Protein AF-A0A529FJY5-F1 (afdb_monomer)

Solvent-accessible surface area (backbone atoms only — not comparable to full-atom values): 6036 Å² total; per-residue (Å²): 105,70,62,57,54,54,51,49,55,56,50,53,59,40,49,70,70,72,39,66,67,60,34,50,55,55,51,52,51,50,63,77,46,49,82,52,38,63,65,59,56,68,38,66,70,54,40,54,50,54,49,53,52,51,51,54,29,49,54,24,52,75,71,66,36,64,68,58,23,50,53,46,49,52,53,52,53,48,56,54,48,53,50,53,50,32,50,74,72,66,69,62,81,81,78,89,70,95,78,84,93,84,132

Foldseek 3Di:
DLLVVVLCLVLVVQVVVVDVVSSVVSVVVCVVCVVCSCVQVVDVVSSVVLVVLSVQLVVCVVVVPPVSNVVSVVVSVVVVVVVVVCVVVVVPDDPPDPDDPDD

Secondary structure (DSSP, 8-state):
-HHHHHHHHHHHHHHHTT-HHHHHHHHHHHHHHTTHHHHHHTSHHHHHHHHHHHHHHHHHHHTT-HHHHHHHHHHHHHHHHHHHHHHHTT-------------

Radius of gyration: 16.6 Å; Cα contacts (8 Å, |Δi|>4): 40; chains: 1; bounding box: 37×37×50 Å

Structure (mmCIF, N/CA/C/O backbone):
data_AF-A0A529FJY5-F1
#
_entry.id   AF-A0A529FJY5-F1
#
loop_
_atom_site.group_PDB
_atom_site.id
_atom_site.type_symbol
_atom_site.label_atom_id
_atom_site.label_alt_id
_atom_site.label_comp_id
_atom_site.label_asym_id
_atom_site.label_entity_id
_atom_site.label_seq_id
_atom_site.pdbx_PDB_ins_code
_atom_site.Cartn_x
_atom_site.Cartn_y
_atom_site.Cartn_z
_atom_site.occupancy
_atom_site.B_iso_or_equiv
_atom_site.auth_seq_id
_atom_site.auth_comp_id
_atom_site.auth_asym_id
_atom_site.auth_atom_id
_atom_site.pdbx_PDB_model_num
ATOM 1 N N . GLY A 1 1 ? -4.561 8.631 -12.935 1.00 87.44 1 GLY A N 1
ATOM 2 C CA . GLY A 1 1 ? -3.522 7.715 -13.456 1.00 87.44 1 GLY A CA 1
ATOM 3 C C . GLY A 1 1 ? -3.172 6.722 -12.370 1.00 87.44 1 GLY A C 1
ATOM 4 O O . GLY A 1 1 ? -3.323 7.086 -11.212 1.00 87.44 1 GLY A O 1
ATOM 5 N N . LEU A 1 2 ? -2.732 5.507 -12.713 1.00 92.50 2 LEU A N 1
ATOM 6 C CA . LEU A 1 2 ? -2.624 4.381 -11.765 1.00 92.50 2 LEU A CA 1
ATOM 7 C C . LEU A 1 2 ? -1.844 4.709 -10.481 1.00 92.50 2 LEU A C 1
ATOM 9 O O . LEU A 1 2 ? -2.321 4.403 -9.398 1.00 92.50 2 LEU A O 1
ATOM 13 N N . ALA A 1 3 ? -0.729 5.438 -10.582 1.00 92.94 3 ALA A N 1
ATOM 14 C CA . ALA A 1 3 ? 0.051 5.879 -9.420 1.00 92.94 3 ALA A CA 1
ATOM 15 C C . ALA A 1 3 ? -0.751 6.722 -8.407 1.00 92.94 3 ALA A C 1
ATOM 17 O O . ALA A 1 3 ? -0.557 6.606 -7.199 1.00 92.94 3 ALA A O 1
ATOM 18 N N . LYS A 1 4 ? -1.663 7.571 -8.896 1.00 94.38 4 LYS A N 1
ATOM 19 C CA . LYS A 1 4 ? -2.533 8.387 -8.042 1.00 94.38 4 LYS A CA 1
ATOM 20 C C . LYS A 1 4 ? -3.583 7.518 -7.346 1.00 94.38 4 LYS A C 1
ATOM 22 O O . LYS A 1 4 ? -3.765 7.663 -6.144 1.00 94.38 4 LYS A O 1
ATOM 27 N N . GLU A 1 5 ? -4.229 6.627 -8.097 1.00 95.44 5 GLU A N 1
ATOM 28 C CA . GLU A 1 5 ? -5.261 5.714 -7.579 1.00 95.44 5 GLU A CA 1
ATOM 29 C C . GLU A 1 5 ? -4.679 4.758 -6.526 1.00 95.44 5 GLU A C 1
ATOM 31 O O . GLU A 1 5 ? -5.273 4.567 -5.470 1.00 95.44 5 GLU A O 1
ATOM 36 N N . ASP A 1 6 ? -3.478 4.217 -6.769 1.00 96.62 6 ASP A N 1
ATOM 37 C CA . ASP A 1 6 ? -2.726 3.403 -5.805 1.00 96.62 6 ASP A CA 1
ATOM 38 C C . ASP A 1 6 ? -2.495 4.150 -4.488 1.00 96.62 6 ASP A C 1
ATOM 40 O O . ASP A 1 6 ? -2.833 3.656 -3.410 1.00 96.62 6 ASP A O 1
ATOM 44 N N . ARG A 1 7 ? -1.970 5.375 -4.579 1.00 96.38 7 ARG A N 1
ATOM 45 C CA . ARG A 1 7 ? -1.734 6.227 -3.414 1.00 96.38 7 ARG A CA 1
ATOM 46 C C . ARG A 1 7 ? -3.021 6.507 -2.647 1.00 96.38 7 ARG A C 1
ATOM 48 O O . ARG A 1 7 ? -3.029 6.425 -1.420 1.00 96.38 7 ARG A O 1
ATOM 55 N N . GLU A 1 8 ? -4.087 6.885 -3.345 1.00 97.31 8 GLU A N 1
ATOM 56 C CA . GLU A 1 8 ? -5.371 7.207 -2.718 1.00 97.31 8 GLU A CA 1
ATOM 57 C C . GLU A 1 8 ? -5.975 5.979 -2.032 1.00 97.31 8 GLU A C 1
ATOM 59 O O . GLU A 1 8 ? -6.376 6.083 -0.876 1.00 97.31 8 GLU A O 1
ATOM 64 N N . PHE A 1 9 ? -5.932 4.803 -2.663 1.00 98.06 9 PHE A N 1
ATOM 65 C CA . PHE A 1 9 ? -6.392 3.551 -2.060 1.00 98.06 9 PHE A CA 1
ATOM 66 C C . PHE A 1 9 ? -5.721 3.276 -0.706 1.00 98.06 9 PHE A C 1
ATOM 68 O O . PHE A 1 9 ? -6.400 3.078 0.307 1.00 98.06 9 PHE A O 1
ATOM 75 N N . HIS A 1 10 ? -4.389 3.331 -0.659 1.00 98.19 10 HIS A N 1
ATOM 76 C CA . HIS A 1 10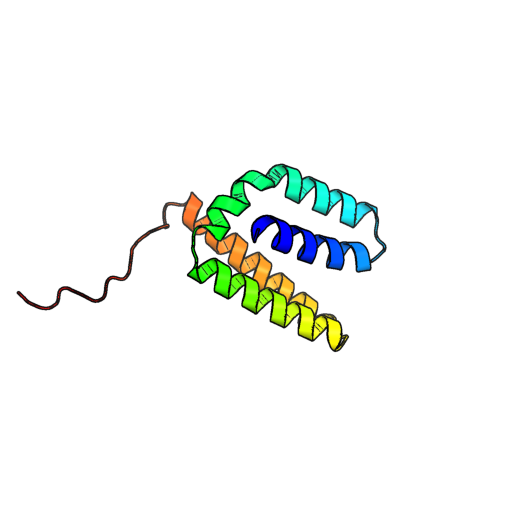 ? -3.639 3.081 0.569 1.00 98.19 10 HIS A CA 1
ATOM 77 C C . HIS A 1 10 ? -3.913 4.141 1.643 1.00 98.19 10 HIS A C 1
ATOM 79 O O . HIS A 1 10 ? -4.143 3.805 2.808 1.00 98.19 10 HIS A O 1
ATOM 85 N N . LEU A 1 11 ? -3.919 5.426 1.271 1.00 98.12 11 LEU A N 1
ATOM 86 C CA . LEU A 1 11 ? -4.140 6.510 2.229 1.00 98.12 11 LEU A CA 1
ATOM 87 C C . LEU A 1 11 ? -5.572 6.534 2.772 1.00 98.12 11 LEU A C 1
ATOM 89 O O . LEU A 1 11 ? -5.753 6.875 3.939 1.00 98.12 11 LEU A O 1
ATOM 93 N N . GLU A 1 12 ? -6.575 6.113 2.003 1.00 98.25 12 GLU A N 1
ATOM 94 C CA . GLU A 1 12 ? -7.957 6.019 2.480 1.00 98.25 12 GLU A CA 1
ATOM 95 C C . GLU A 1 12 ? -8.145 4.904 3.518 1.00 98.25 12 GLU A C 1
ATOM 97 O O . GLU A 1 12 ? -8.805 5.119 4.542 1.00 98.25 12 GLU A O 1
ATOM 102 N N . ILE A 1 13 ? -7.492 3.752 3.333 1.00 97.81 13 ILE A N 1
ATOM 103 C CA . ILE A 1 13 ? -7.460 2.687 4.349 1.00 97.81 13 ILE A CA 1
ATOM 104 C C . ILE A 1 13 ? -6.782 3.199 5.624 1.00 97.81 13 ILE A C 1
ATOM 106 O O . ILE A 1 13 ? -7.308 3.039 6.728 1.00 97.81 13 ILE A O 1
ATOM 110 N N . VAL A 1 14 ? -5.642 3.878 5.487 1.00 97.94 14 VAL A N 1
ATOM 111 C CA . VAL A 1 14 ? -4.928 4.462 6.628 1.00 97.94 14 VAL A CA 1
ATOM 112 C C . VAL A 1 14 ? -5.781 5.527 7.327 1.00 97.94 14 VAL A C 1
ATOM 114 O O . VAL A 1 14 ? -5.881 5.530 8.555 1.00 97.94 14 VAL A O 1
ATOM 117 N N . ARG A 1 15 ? -6.467 6.397 6.578 1.00 98.06 15 ARG A N 1
ATOM 118 C CA . ARG A 1 15 ? -7.377 7.424 7.111 1.00 98.06 15 ARG A CA 1
ATOM 119 C C . ARG A 1 15 ? -8.536 6.807 7.896 1.00 98.06 15 ARG A C 1
ATOM 121 O O . ARG A 1 15 ? -8.967 7.376 8.905 1.00 98.06 15 ARG A O 1
ATOM 128 N N . ALA A 1 16 ? -9.025 5.638 7.481 1.00 97.38 16 ALA A N 1
ATOM 129 C CA . ALA A 1 16 ? -10.096 4.923 8.171 1.00 97.38 16 ALA A CA 1
ATOM 130 C C . ALA A 1 16 ? -9.717 4.493 9.601 1.00 97.38 16 ALA A C 1
ATOM 132 O O . ALA A 1 16 ? -10.602 4.408 10.451 1.00 97.38 16 ALA A O 1
ATOM 133 N N . THR A 1 17 ? -8.422 4.337 9.910 1.00 96.25 17 THR A N 1
ATOM 134 C CA . THR A 1 17 ? -7.933 4.029 11.272 1.00 96.25 17 THR A CA 1
ATOM 135 C C . THR A 1 17 ? -8.147 5.162 12.282 1.00 96.25 17 THR A C 1
ATOM 137 O O . THR A 1 17 ? -7.957 4.960 13.479 1.00 96.25 17 THR A O 1
ATOM 140 N N . LYS A 1 18 ? -8.505 6.369 11.813 1.00 97.81 18 LYS A N 1
ATOM 141 C CA . LYS A 1 18 ? -8.611 7.603 12.618 1.00 97.81 18 LYS A CA 1
ATOM 142 C C . LYS A 1 18 ? -7.316 7.988 13.344 1.00 97.81 18 LYS A C 1
ATOM 144 O O . LYS A 1 18 ? -7.335 8.834 14.234 1.00 97.81 18 LYS A O 1
ATOM 149 N N . ASN A 1 19 ? -6.183 7.430 12.923 1.00 98.19 19 ASN A N 1
ATOM 150 C CA . ASN A 1 19 ? -4.866 7.772 13.434 1.00 98.19 19 ASN A CA 1
ATOM 151 C C . ASN A 1 19 ? -4.182 8.781 12.496 1.00 98.19 19 ASN A C 1
ATOM 153 O O . ASN A 1 19 ? -3.574 8.414 11.490 1.00 98.19 19 ASN A O 1
ATOM 157 N N . GLY A 1 20 ? -4.283 10.072 12.832 1.00 97.69 20 GLY A N 1
ATOM 158 C CA . GLY A 1 20 ? -3.713 11.155 12.020 1.00 97.69 20 GLY A CA 1
ATOM 159 C C . GLY A 1 20 ? -2.186 11.102 11.899 1.00 97.69 20 GLY A C 1
ATOM 160 O O . GLY A 1 20 ? -1.643 11.460 10.858 1.00 97.69 20 GLY A O 1
ATOM 161 N N . ILE A 1 21 ? -1.488 10.597 12.921 1.00 98.06 21 ILE A N 1
ATOM 162 C CA . ILE A 1 21 ? -0.029 10.424 12.878 1.00 98.06 21 ILE A CA 1
ATOM 163 C C . ILE A 1 21 ? 0.333 9.354 11.847 1.00 98.06 21 ILE A C 1
ATOM 165 O O . ILE A 1 21 ? 1.205 9.580 11.010 1.00 98.06 21 ILE A O 1
ATOM 169 N N . PHE A 1 22 ? -0.370 8.219 11.862 1.00 97.81 22 PHE A N 1
ATOM 170 C CA . PHE A 1 22 ? -0.130 7.139 10.907 1.00 97.81 22 PHE A CA 1
ATOM 171 C C . PHE A 1 22 ? -0.388 7.594 9.464 1.00 97.81 22 PHE A C 1
ATOM 173 O O . PHE A 1 22 ? 0.451 7.382 8.590 1.00 97.81 22 PHE A O 1
ATOM 180 N N . HIS A 1 23 ? -1.478 8.332 9.234 1.00 98.38 23 HIS A N 1
ATOM 181 C CA . HIS A 1 23 ? -1.758 8.945 7.934 1.00 98.38 23 HIS A CA 1
ATOM 182 C C . HIS A 1 23 ? -0.648 9.893 7.467 1.00 98.38 23 HIS A C 1
ATOM 184 O O . HIS A 1 23 ? -0.243 9.839 6.304 1.00 98.38 23 HIS A O 1
ATOM 190 N N . ASN A 1 24 ? -0.122 10.737 8.357 1.00 97.94 24 ASN A N 1
ATOM 191 C CA . ASN A 1 24 ? 0.960 11.659 8.016 1.00 97.94 24 ASN A CA 1
ATOM 192 C C . ASN A 1 24 ? 2.244 10.912 7.635 1.00 97.94 24 ASN A C 1
ATOM 194 O O . ASN A 1 24 ? 2.859 11.248 6.625 1.00 97.94 24 ASN A O 1
ATOM 198 N N . ILE A 1 25 ? 2.613 9.867 8.383 1.00 98.06 25 ILE A N 1
ATOM 199 C CA . ILE A 1 25 ? 3.783 9.030 8.077 1.00 98.06 25 ILE A CA 1
ATOM 200 C C . ILE A 1 25 ? 3.640 8.389 6.689 1.00 98.06 25 ILE A C 1
ATOM 202 O O . ILE A 1 25 ? 4.540 8.512 5.857 1.00 98.06 25 ILE A O 1
ATOM 206 N N . CYS A 1 26 ? 2.496 7.762 6.403 1.00 97.44 26 CYS A N 1
ATOM 207 C CA . CYS A 1 26 ? 2.241 7.151 5.096 1.00 97.44 26 CYS A CA 1
ATOM 208 C C . CYS A 1 26 ? 2.211 8.187 3.962 1.00 97.44 26 CYS A C 1
ATOM 210 O O . CYS A 1 26 ? 2.695 7.917 2.863 1.00 97.44 26 CYS A O 1
ATOM 212 N N . SER A 1 27 ? 1.692 9.389 4.222 1.00 96.94 27 SER A N 1
ATOM 213 C CA . SER A 1 27 ? 1.670 10.478 3.239 1.00 96.94 27 SER A CA 1
ATOM 214 C C . SER A 1 27 ? 3.083 10.929 2.862 1.00 96.94 27 SER A C 1
ATOM 216 O O . SER A 1 27 ? 3.381 11.077 1.677 1.00 96.94 27 SER A O 1
ATOM 218 N N . VAL A 1 28 ? 3.965 11.104 3.854 1.00 97.50 28 VAL A N 1
ATOM 219 C CA . VAL A 1 28 ? 5.377 11.455 3.628 1.00 97.50 28 VAL A CA 1
ATOM 220 C C . VAL A 1 28 ? 6.098 10.352 2.855 1.00 97.50 28 VAL A C 1
ATOM 222 O O . VAL A 1 28 ? 6.827 10.651 1.913 1.00 97.50 28 VAL A O 1
ATOM 225 N N . TYR A 1 29 ? 5.850 9.083 3.185 1.00 95.06 29 TYR A N 1
ATOM 226 C CA . TYR A 1 29 ? 6.408 7.951 2.445 1.00 95.06 29 TYR A CA 1
ATOM 227 C C . TYR A 1 29 ? 6.045 7.987 0.954 1.00 95.06 29 TYR A C 1
ATOM 229 O O . TYR A 1 29 ? 6.922 7.833 0.103 1.00 95.06 29 TYR A O 1
ATOM 237 N N . TYR A 1 30 ? 4.776 8.247 0.626 1.00 94.38 30 TYR A N 1
ATOM 238 C CA . TYR A 1 30 ? 4.341 8.376 -0.765 1.00 94.38 30 TYR A CA 1
ATOM 239 C C . TYR A 1 30 ? 4.988 9.560 -1.482 1.00 94.38 30 TYR A C 1
ATOM 241 O O . TYR A 1 30 ? 5.357 9.424 -2.644 1.00 94.38 30 TYR A O 1
ATOM 249 N N . LEU A 1 31 ? 5.163 10.693 -0.796 1.00 94.25 31 LEU A N 1
ATOM 250 C CA . LEU A 1 31 ? 5.841 11.860 -1.361 1.00 94.25 31 LEU A CA 1
ATOM 251 C C . LEU A 1 31 ? 7.315 11.559 -1.673 1.00 94.25 31 LEU A C 1
ATOM 253 O O . LEU A 1 31 ? 7.789 11.846 -2.766 1.00 94.25 31 LEU A O 1
ATOM 257 N N . MET A 1 32 ? 8.036 10.943 -0.733 1.00 94.62 32 MET A N 1
ATOM 258 C CA . MET A 1 32 ? 9.449 10.590 -0.917 1.00 94.62 32 MET A CA 1
ATOM 259 C C . MET A 1 32 ? 9.650 9.524 -2.002 1.00 94.62 32 MET A C 1
ATOM 261 O O . MET A 1 32 ? 10.678 9.510 -2.673 1.00 94.62 32 MET A O 1
ATOM 265 N N . GLY A 1 33 ? 8.684 8.617 -2.157 1.00 91.12 33 GLY A N 1
ATOM 266 C CA . GLY A 1 33 ? 8.749 7.498 -3.089 1.00 91.12 33 GLY A CA 1
ATOM 267 C C . GLY A 1 33 ? 8.073 7.732 -4.437 1.00 91.12 33 GLY A C 1
ATOM 268 O O . GLY A 1 33 ? 8.045 6.799 -5.231 1.00 91.12 33 GLY A O 1
ATOM 269 N N . GLU A 1 34 ? 7.515 8.911 -4.722 1.00 91.62 34 GLU A N 1
ATOM 270 C CA . GLU A 1 34 ? 6.616 9.126 -5.871 1.00 91.62 34 GLU A CA 1
ATOM 271 C C . GLU A 1 34 ? 7.232 8.697 -7.214 1.00 91.62 34 GLU A C 1
ATOM 273 O O . GLU A 1 34 ? 6.576 8.043 -8.027 1.00 91.62 34 GLU A O 1
ATOM 278 N N . GLN A 1 35 ? 8.527 8.964 -7.409 1.00 91.69 35 GLN A N 1
ATOM 279 C CA . GLN A 1 35 ? 9.259 8.644 -8.640 1.00 91.69 35 GLN A CA 1
ATOM 280 C C . GLN A 1 35 ? 9.344 7.141 -8.947 1.00 91.69 35 GLN A C 1
ATOM 282 O O . GLN A 1 35 ? 9.586 6.760 -10.091 1.00 91.69 35 GLN A O 1
ATOM 287 N N . ARG A 1 36 ? 9.113 6.269 -7.957 1.00 93.31 36 ARG A N 1
ATOM 288 C CA . ARG A 1 36 ? 9.107 4.816 -8.166 1.00 93.31 36 ARG A CA 1
ATOM 289 C C . ARG A 1 36 ? 7.820 4.330 -8.835 1.00 93.31 36 ARG A C 1
ATOM 291 O O . ARG A 1 36 ? 7.821 3.293 -9.488 1.00 93.31 36 ARG A O 1
ATOM 298 N N . LEU A 1 37 ? 6.707 5.044 -8.663 1.00 93.12 37 LEU A N 1
ATOM 299 C CA . LEU A 1 37 ? 5.399 4.566 -9.114 1.00 93.12 37 LEU A CA 1
ATOM 300 C C . LEU A 1 37 ? 5.308 4.485 -10.645 1.00 93.12 37 LEU A C 1
ATOM 302 O O . LEU A 1 37 ? 4.828 3.463 -11.131 1.00 93.12 37 LEU A O 1
ATOM 306 N N . PRO A 1 38 ? 5.820 5.458 -11.430 1.00 92.88 38 PRO A N 1
ATOM 307 C CA . PRO A 1 38 ? 5.899 5.308 -12.880 1.00 92.88 38 PRO A CA 1
ATOM 308 C C . PRO A 1 38 ? 6.674 4.063 -13.315 1.00 92.88 38 PRO A C 1
ATOM 310 O O . PRO A 1 38 ? 6.232 3.384 -14.228 1.00 92.88 38 PRO A O 1
ATOM 313 N N . ILE A 1 39 ? 7.780 3.723 -12.643 1.00 93.06 39 ILE A N 1
ATOM 314 C CA . ILE A 1 39 ? 8.575 2.523 -12.954 1.00 93.06 39 ILE A CA 1
ATOM 315 C C . ILE A 1 39 ? 7.765 1.254 -12.654 1.00 93.06 39 ILE A C 1
ATOM 317 O O . ILE A 1 39 ? 7.698 0.357 -13.490 1.00 93.06 39 ILE A O 1
ATOM 321 N N . TYR A 1 40 ? 7.103 1.204 -11.495 1.00 92.75 40 TYR A N 1
ATOM 322 C CA . TYR A 1 40 ? 6.277 0.065 -11.084 1.00 92.75 40 TYR A CA 1
ATOM 323 C C . TYR A 1 40 ? 5.104 -0.190 -12.037 1.00 92.75 40 TYR A C 1
ATOM 325 O O . TYR A 1 40 ? 4.850 -1.330 -12.419 1.00 92.75 40 TYR A O 1
ATOM 333 N N . PHE A 1 41 ? 4.396 0.873 -12.429 1.00 94.69 41 PHE A N 1
ATOM 334 C CA . PHE A 1 41 ? 3.210 0.795 -13.287 1.00 94.69 41 PHE A CA 1
ATOM 335 C C . PHE A 1 41 ? 3.529 0.826 -14.790 1.00 94.69 41 PHE A C 1
ATOM 337 O O . PHE A 1 41 ? 2.610 0.754 -15.602 1.00 94.69 41 PHE A O 1
ATOM 344 N N . ASN A 1 42 ? 4.805 0.909 -15.183 1.00 93.19 42 ASN A N 1
ATOM 345 C CA . ASN A 1 42 ? 5.208 0.788 -16.589 1.00 93.19 42 ASN A CA 1
ATOM 346 C C . ASN A 1 42 ? 5.085 -0.654 -17.115 1.00 93.19 42 ASN A C 1
ATOM 348 O O . ASN A 1 42 ? 5.090 -0.867 -18.323 1.00 93.19 42 ASN A O 1
ATOM 352 N N . ASP A 1 43 ? 4.972 -1.636 -16.218 1.00 92.31 43 ASP A N 1
ATOM 353 C CA . ASP A 1 43 ? 4.669 -3.031 -16.533 1.00 92.31 43 ASP A CA 1
ATOM 354 C C . ASP A 1 43 ? 3.138 -3.262 -16.470 1.00 92.31 43 ASP A C 1
ATOM 356 O O . ASP A 1 43 ? 2.537 -3.190 -15.384 1.00 92.31 43 ASP A O 1
ATOM 360 N N . PRO A 1 44 ? 2.467 -3.523 -17.613 1.00 93.19 44 PRO A N 1
ATOM 361 C CA . PRO A 1 44 ? 1.022 -3.738 -17.647 1.00 93.19 44 PRO A CA 1
ATOM 362 C C . PRO A 1 44 ? 0.569 -4.975 -16.864 1.00 93.19 44 PRO A C 1
ATOM 364 O O . PRO A 1 44 ? -0.471 -4.927 -16.205 1.00 93.19 44 PRO A O 1
ATOM 367 N N . GLU A 1 45 ? 1.335 -6.069 -16.887 1.00 93.62 45 GLU A N 1
ATOM 368 C CA . GLU A 1 45 ? 0.965 -7.302 -16.179 1.00 93.62 45 GLU A CA 1
ATOM 369 C C . GLU A 1 45 ? 0.999 -7.088 -14.668 1.00 93.62 45 GLU A C 1
ATOM 371 O O . GLU A 1 45 ? 0.105 -7.520 -13.931 1.00 93.62 45 GLU A O 1
ATOM 376 N N . ARG A 1 46 ? 2.008 -6.350 -14.202 1.00 91.88 46 ARG A N 1
ATOM 377 C CA . ARG A 1 46 ? 2.110 -5.922 -12.808 1.00 91.88 46 ARG A CA 1
ATOM 378 C C . ARG A 1 46 ? 0.968 -5.004 -12.402 1.00 91.88 46 ARG A C 1
ATOM 380 O O . ARG A 1 46 ? 0.422 -5.172 -11.314 1.00 91.88 46 ARG A O 1
ATOM 387 N N . SER A 1 47 ? 0.579 -4.079 -13.275 1.00 95.19 47 SER A N 1
ATOM 388 C CA . SER A 1 47 ? -0.546 -3.173 -13.030 1.00 95.19 47 SER A CA 1
ATOM 389 C C . SER A 1 47 ? -1.860 -3.937 -12.849 1.00 95.19 47 SER A C 1
ATOM 391 O O . SER A 1 47 ? -2.602 -3.677 -11.902 1.00 95.19 47 SER A O 1
ATOM 393 N N . VAL A 1 48 ? -2.122 -4.930 -13.706 1.00 96.56 48 VAL A N 1
ATOM 394 C CA . VAL A 1 48 ? -3.300 -5.807 -13.592 1.00 96.56 48 VAL A CA 1
ATOM 395 C C . VAL A 1 48 ? -3.264 -6.608 -12.290 1.00 96.56 48 VAL A C 1
ATOM 397 O O . VAL A 1 48 ? -4.277 -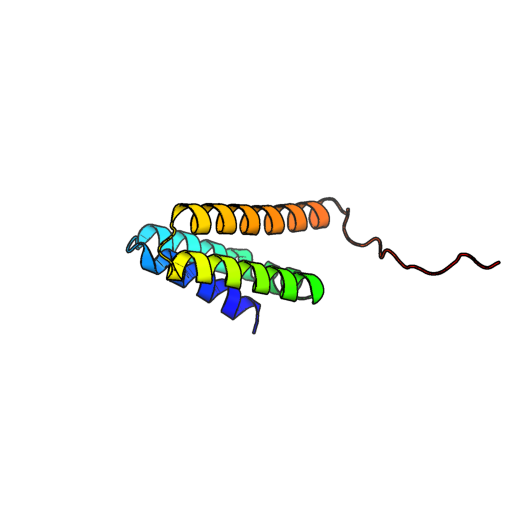6.699 -11.596 1.00 96.56 48 VAL A O 1
ATOM 400 N N . ARG A 1 49 ? -2.098 -7.152 -11.921 1.00 96.31 49 ARG A N 1
ATOM 401 C CA . ARG A 1 49 ? -1.927 -7.922 -10.682 1.00 96.31 49 ARG A CA 1
ATOM 402 C C . ARG A 1 49 ? -2.164 -7.079 -9.429 1.00 96.31 49 ARG A C 1
ATOM 404 O O . ARG A 1 49 ? -2.981 -7.466 -8.601 1.00 96.31 49 ARG A O 1
ATOM 411 N N . SER A 1 50 ? -1.513 -5.920 -9.320 1.00 96.81 50 SER A N 1
ATOM 412 C CA . SER A 1 50 ? -1.693 -4.992 -8.193 1.00 96.81 50 SER A CA 1
ATOM 413 C C . SER A 1 50 ? -3.150 -4.542 -8.072 1.00 96.81 50 SER A C 1
ATOM 415 O O . SER A 1 50 ? -3.694 -4.505 -6.971 1.00 96.81 50 SER A O 1
ATOM 417 N N . HIS A 1 51 ? -3.829 -4.289 -9.196 1.00 97.62 51 HIS A N 1
ATOM 418 C CA . HIS A 1 51 ? -5.250 -3.965 -9.165 1.00 97.62 51 HIS A CA 1
ATOM 419 C C . HIS A 1 51 ? -6.103 -5.124 -8.624 1.00 97.62 51 HIS A C 1
ATOM 421 O O . HIS A 1 51 ? -6.959 -4.903 -7.768 1.00 97.62 51 HIS A O 1
ATOM 427 N N . ALA A 1 52 ? -5.854 -6.360 -9.06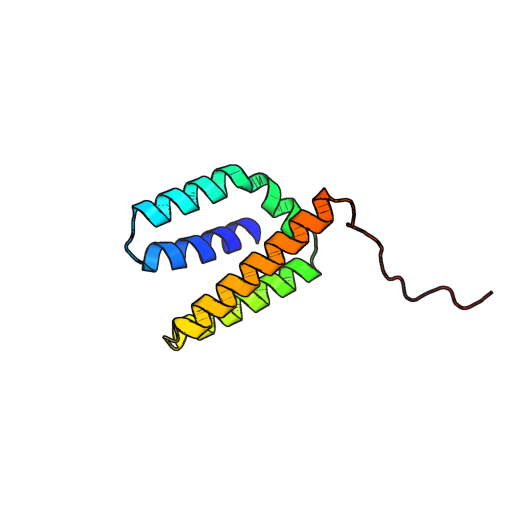5 1.00 98.38 52 ALA A N 1
ATOM 428 C CA . ALA A 1 52 ? -6.565 -7.532 -8.554 1.00 98.38 52 ALA A CA 1
ATOM 429 C C . ALA A 1 52 ? -6.343 -7.734 -7.042 1.00 98.38 52 ALA A C 1
ATOM 431 O O . ALA A 1 52 ? -7.288 -8.047 -6.318 1.00 98.38 52 ALA A O 1
ATOM 432 N N . GLU A 1 53 ? -5.124 -7.499 -6.551 1.00 98.56 53 GLU A N 1
ATOM 433 C CA . GLU A 1 53 ? -4.796 -7.525 -5.119 1.00 98.56 53 GLU A CA 1
ATOM 434 C C . GLU A 1 53 ? -5.573 -6.446 -4.342 1.00 98.56 53 GLU A C 1
ATOM 436 O O . GLU A 1 53 ? -6.173 -6.746 -3.307 1.00 98.56 53 GLU A O 1
ATOM 441 N N . HIS A 1 54 ? -5.659 -5.215 -4.863 1.00 98.62 54 HIS A N 1
ATOM 442 C CA . HIS A 1 54 ? -6.461 -4.146 -4.251 1.00 98.62 54 HIS A CA 1
ATOM 443 C C . HIS A 1 54 ? -7.945 -4.518 -4.149 1.00 98.62 54 HIS A C 1
ATOM 445 O O . HIS A 1 54 ? -8.564 -4.270 -3.113 1.00 98.62 54 HIS A O 1
ATOM 451 N N . ILE A 1 55 ? -8.513 -5.154 -5.181 1.00 98.69 55 ILE A N 1
ATOM 452 C CA . ILE A 1 55 ? -9.903 -5.632 -5.152 1.00 98.69 55 ILE A CA 1
ATOM 453 C C . ILE A 1 55 ? -10.098 -6.675 -4.045 1.00 98.69 55 ILE A C 1
ATOM 455 O O . ILE A 1 55 ? -11.058 -6.585 -3.285 1.00 98.69 55 ILE A O 1
ATOM 459 N N . GLN A 1 56 ? -9.177 -7.626 -3.882 1.00 98.75 56 GLN A N 1
ATOM 460 C CA . GLN A 1 56 ? -9.277 -8.627 -2.813 1.00 98.75 56 GLN A CA 1
ATOM 461 C C . GLN A 1 56 ? -9.241 -7.990 -1.415 1.00 98.75 56 GLN A C 1
ATOM 463 O O . GLN A 1 56 ? -10.035 -8.366 -0.546 1.00 98.75 56 GLN A O 1
ATOM 468 N N . ILE A 1 57 ? -8.354 -7.011 -1.202 1.00 98.81 57 ILE A N 1
ATOM 469 C CA . ILE A 1 57 ? -8.267 -6.248 0.053 1.00 98.81 57 ILE A CA 1
ATOM 470 C C . ILE A 1 57 ? -9.577 -5.490 0.299 1.00 98.81 57 ILE A C 1
ATOM 472 O O . ILE A 1 57 ? -10.136 -5.565 1.395 1.00 98.81 57 ILE A O 1
ATOM 476 N N . TYR A 1 58 ? -10.095 -4.800 -0.719 1.00 98.56 58 TYR A N 1
ATOM 477 C CA . TYR A 1 58 ? -11.363 -4.076 -0.649 1.00 98.56 58 TYR A CA 1
ATOM 478 C C . TYR A 1 58 ? -12.531 -4.993 -0.259 1.00 98.56 58 TYR A C 1
ATOM 480 O O . TYR A 1 58 ? -13.275 -4.681 0.669 1.00 98.56 58 TYR A O 1
ATOM 488 N N . GLU A 1 59 ? -12.656 -6.157 -0.894 1.00 98.75 59 GLU A N 1
ATOM 489 C CA . GLU A 1 59 ? -13.714 -7.127 -0.594 1.00 98.75 59 GLU A CA 1
ATOM 490 C C . GLU A 1 59 ? -13.600 -7.706 0.826 1.00 98.75 59 GLU A C 1
ATOM 492 O O . GLU A 1 59 ? -14.604 -7.987 1.486 1.00 98.75 59 GLU A O 1
ATOM 497 N N . ALA A 1 60 ? -12.382 -7.901 1.340 1.00 98.81 60 ALA A N 1
ATOM 498 C CA . ALA A 1 60 ? -12.177 -8.292 2.736 1.00 98.81 60 ALA A CA 1
ATOM 499 C C . ALA A 1 60 ? -12.624 -7.183 3.708 1.00 98.81 60 ALA A C 1
ATOM 501 O O . ALA A 1 60 ? -13.340 -7.460 4.675 1.00 98.81 60 ALA A O 1
ATOM 502 N N . LEU A 1 61 ? -12.289 -5.922 3.411 1.00 98.31 61 LEU A N 1
ATOM 503 C CA . LEU A 1 61 ? -12.735 -4.763 4.191 1.00 98.31 6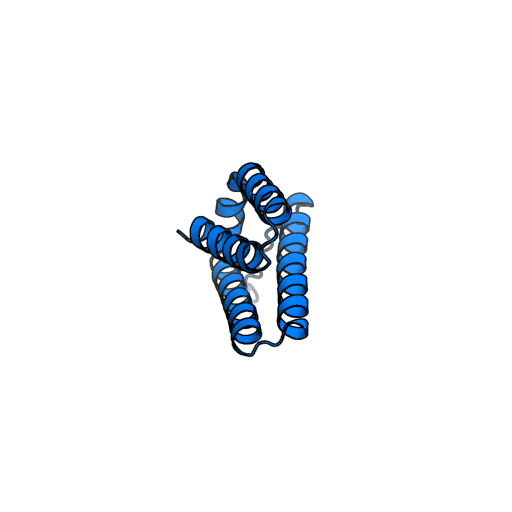1 LEU A CA 1
ATOM 504 C C . LEU A 1 61 ? -14.262 -4.605 4.165 1.00 98.31 61 LEU A C 1
ATOM 506 O O . LEU A 1 61 ? -14.866 -4.372 5.214 1.00 98.31 61 LEU A O 1
ATOM 510 N N . LEU A 1 62 ? -14.900 -4.781 3.003 1.00 98.31 62 LEU A N 1
ATOM 511 C CA . LEU A 1 62 ? -16.354 -4.681 2.839 1.00 98.31 62 LEU A CA 1
ATOM 512 C C . LEU A 1 62 ? -17.095 -5.728 3.682 1.00 98.31 62 LEU A C 1
ATOM 514 O O . LEU A 1 62 ? -18.093 -5.419 4.336 1.00 98.31 62 LEU A O 1
ATOM 518 N N . ARG A 1 63 ? -16.553 -6.950 3.741 1.00 98.50 63 ARG A N 1
ATOM 519 C CA . ARG A 1 63 ? -17.045 -8.045 4.593 1.00 98.50 63 ARG A CA 1
ATOM 520 C C . ARG A 1 63 ? -16.700 -7.879 6.076 1.00 98.50 63 ARG A C 1
ATOM 522 O O . ARG A 1 63 ? -17.115 -8.706 6.882 1.00 98.50 63 ARG A O 1
ATOM 529 N N . ARG A 1 64 ? -15.984 -6.809 6.446 1.00 98.00 64 ARG A N 1
ATOM 530 C CA . ARG A 1 64 ? -15.477 -6.534 7.802 1.00 98.00 64 ARG A CA 1
ATOM 531 C C . ARG A 1 64 ? -14.551 -7.630 8.341 1.00 98.00 64 ARG A C 1
ATOM 533 O O . ARG A 1 64 ? -14.431 -7.792 9.553 1.00 98.00 64 ARG A O 1
ATOM 540 N N . ASP A 1 65 ? -13.865 -8.347 7.454 1.00 98.62 65 ASP A N 1
ATOM 541 C CA . ASP A 1 65 ? -12.863 -9.342 7.826 1.00 98.62 65 ASP A CA 1
ATOM 542 C C . ASP A 1 65 ? -11.484 -8.679 7.925 1.00 98.62 65 ASP A C 1
ATOM 544 O O . ASP A 1 65 ? -10.708 -8.622 6.967 1.00 98.62 65 ASP A O 1
ATOM 548 N N . GLY A 1 66 ? -11.197 -8.124 9.104 1.00 97.31 66 GLY A N 1
ATOM 549 C CA . GLY A 1 66 ? -9.945 -7.412 9.361 1.00 97.31 66 GLY A CA 1
ATOM 550 C C . GLY A 1 66 ? -8.705 -8.305 9.271 1.00 97.31 66 GLY A C 1
ATOM 551 O O . GLY A 1 66 ? -7.665 -7.849 8.798 1.00 97.31 66 GLY A O 1
ATOM 552 N N . ASN A 1 67 ? -8.819 -9.578 9.662 1.00 98.44 67 ASN A N 1
ATOM 553 C CA . ASN A 1 67 ? -7.701 -10.520 9.621 1.00 98.44 67 ASN A CA 1
ATOM 554 C C . ASN A 1 67 ? -7.325 -10.844 8.174 1.00 98.44 67 ASN A C 1
ATOM 556 O O . ASN A 1 67 ? -6.149 -10.785 7.811 1.00 98.44 67 ASN A O 1
ATOM 560 N N . LEU A 1 68 ? -8.323 -11.132 7.334 1.00 98.56 68 LEU A N 1
ATOM 561 C CA . LEU A 1 68 ? -8.096 -11.375 5.915 1.00 98.56 68 LEU A CA 1
ATOM 562 C C . LEU A 1 68 ? -7.573 -10.120 5.211 1.00 98.56 68 LEU A C 1
ATOM 564 O O . LEU A 1 68 ? -6.608 -10.209 4.455 1.00 98.56 68 LE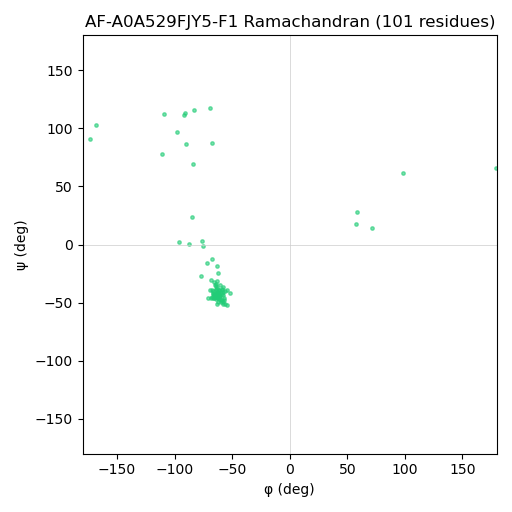U A O 1
ATOM 568 N N . ALA A 1 69 ? -8.155 -8.947 5.483 1.00 98.62 69 ALA A N 1
ATOM 569 C CA . ALA A 1 69 ? -7.697 -7.689 4.895 1.00 98.62 69 ALA A CA 1
ATOM 570 C C . ALA A 1 69 ? -6.226 -7.402 5.241 1.00 98.62 69 ALA A C 1
ATOM 572 O O . ALA A 1 69 ? -5.445 -7.028 4.366 1.00 98.62 69 ALA A O 1
ATOM 573 N N . GLN A 1 70 ? -5.826 -7.636 6.496 1.00 98.25 70 GLN A N 1
ATOM 574 C CA . GLN A 1 70 ? -4.436 -7.496 6.925 1.00 98.25 70 GLN A CA 1
ATOM 575 C C . GLN A 1 70 ? -3.518 -8.511 6.232 1.00 98.25 70 GLN A C 1
ATOM 577 O O . GLN A 1 70 ? -2.447 -8.134 5.758 1.00 98.25 70 GLN A O 1
ATOM 582 N N . ALA A 1 71 ? -3.919 -9.782 6.150 1.00 98.69 71 ALA A N 1
ATOM 583 C CA . ALA A 1 71 ? -3.129 -10.819 5.489 1.00 98.69 71 ALA A CA 1
ATOM 584 C C . ALA A 1 71 ? -2.902 -10.503 4.000 1.00 98.69 71 ALA A C 1
ATOM 586 O O . ALA A 1 71 ? -1.774 -10.603 3.517 1.00 98.69 71 ALA A O 1
ATOM 587 N N . LEU A 1 72 ? -3.948 -10.057 3.298 1.00 98.75 72 LEU A N 1
ATOM 588 C CA . LEU A 1 72 ? -3.874 -9.654 1.893 1.00 98.75 72 LEU A CA 1
ATOM 589 C C . LEU A 1 72 ? -3.004 -8.407 1.697 1.00 98.75 72 LEU A C 1
ATOM 591 O O . LEU A 1 72 ? -2.168 -8.394 0.799 1.00 98.75 72 LEU A O 1
ATOM 595 N N . MET A 1 73 ? -3.135 -7.391 2.559 1.00 98.38 73 MET A N 1
ATOM 596 C CA . MET A 1 73 ? -2.278 -6.200 2.508 1.00 98.38 73 MET A CA 1
ATOM 597 C C . MET A 1 73 ? -0.803 -6.556 2.743 1.00 98.38 73 MET A C 1
ATOM 599 O O . MET A 1 73 ? 0.073 -6.082 2.025 1.00 98.38 73 MET A O 1
ATOM 603 N N . ASN A 1 74 ? -0.509 -7.439 3.701 1.00 98.31 74 ASN A N 1
ATOM 604 C CA . ASN A 1 74 ? 0.857 -7.907 3.936 1.00 98.31 74 ASN A CA 1
ATOM 605 C C . ASN A 1 74 ? 1.426 -8.641 2.713 1.00 98.31 74 ASN A C 1
ATOM 607 O O . ASN A 1 74 ? 2.563 -8.375 2.325 1.00 98.31 74 ASN A O 1
ATOM 611 N N . ALA A 1 75 ? 0.645 -9.532 2.094 1.00 98.38 75 ALA A N 1
ATOM 612 C CA . ALA A 1 75 ? 1.055 -10.242 0.883 1.00 98.38 75 ALA A CA 1
ATOM 613 C C . ALA A 1 75 ? 1.308 -9.276 -0.290 1.00 98.38 75 ALA A C 1
ATOM 615 O O . ALA A 1 75 ? 2.327 -9.391 -0.970 1.00 98.38 75 ALA A O 1
ATOM 616 N N . HIS A 1 76 ? 0.431 -8.285 -0.474 1.00 98.06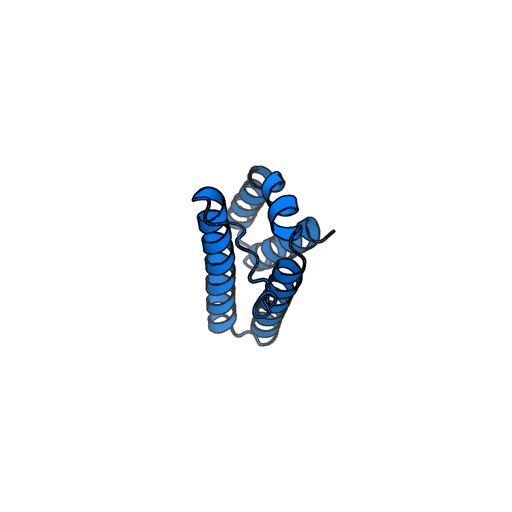 76 HIS A N 1
ATOM 617 C CA . HIS A 1 76 ? 0.581 -7.229 -1.475 1.00 98.06 76 HIS A CA 1
ATOM 618 C C . HIS A 1 76 ? 1.897 -6.448 -1.294 1.00 98.06 76 HIS A C 1
ATOM 620 O O . HIS A 1 76 ? 2.705 -6.338 -2.221 1.00 98.06 76 HIS A O 1
ATOM 626 N N . LEU A 1 77 ? 2.172 -5.973 -0.073 1.00 96.69 77 LEU A N 1
ATOM 627 C CA . LEU A 1 77 ? 3.391 -5.219 0.235 1.00 96.69 77 LEU A CA 1
ATOM 628 C C . LEU A 1 77 ? 4.663 -6.062 0.047 1.00 96.69 77 LEU A C 1
ATOM 630 O O . LEU A 1 77 ? 5.650 -5.562 -0.494 1.00 96.69 77 LEU A O 1
ATOM 634 N N . GLN A 1 78 ? 4.632 -7.343 0.429 1.00 97.06 78 GLN A N 1
ATOM 635 C CA . GLN A 1 78 ? 5.741 -8.275 0.193 1.00 97.06 78 GLN A CA 1
ATOM 636 C C . GLN A 1 78 ? 5.991 -8.488 -1.306 1.00 97.06 78 GLN A C 1
ATOM 638 O O . GLN A 1 78 ? 7.139 -8.451 -1.747 1.00 97.06 78 GLN A O 1
ATOM 643 N N . GLY A 1 79 ? 4.937 -8.646 -2.112 1.00 94.56 79 GLY A N 1
ATOM 644 C CA . GLY A 1 79 ? 5.057 -8.775 -3.565 1.00 94.56 79 GLY A CA 1
ATOM 645 C C . GLY A 1 79 ? 5.686 -7.542 -4.225 1.00 94.56 79 GLY A C 1
ATOM 646 O O . GLY A 1 79 ? 6.528 -7.669 -5.123 1.00 94.56 79 GLY A O 1
ATOM 647 N N . ALA A 1 80 ? 5.332 -6.342 -3.756 1.00 93.38 80 ALA A N 1
ATOM 648 C CA . ALA A 1 80 ? 5.960 -5.099 -4.195 1.00 93.38 80 ALA A CA 1
ATOM 649 C C . ALA A 1 80 ? 7.434 -5.006 -3.759 1.00 93.38 80 ALA A C 1
ATOM 651 O O . ALA A 1 80 ? 8.285 -4.626 -4.564 1.00 93.38 80 ALA A O 1
ATOM 652 N N . GLU A 1 81 ? 7.760 -5.389 -2.523 1.00 93.88 81 GLU A N 1
ATOM 653 C CA . GLU A 1 81 ? 9.139 -5.433 -2.023 1.00 93.88 81 GLU A CA 1
ATOM 654 C C . GLU A 1 81 ? 10.018 -6.384 -2.849 1.00 93.88 81 GLU A C 1
ATOM 656 O O . GLU A 1 81 ? 11.110 -6.001 -3.273 1.00 93.88 81 GLU A O 1
ATOM 661 N N . SER A 1 82 ? 9.541 -7.604 -3.123 1.00 93.00 82 SER A N 1
ATOM 662 C CA . SER A 1 82 ? 10.266 -8.587 -3.936 1.00 93.00 82 SER A CA 1
ATOM 663 C C . SER A 1 82 ? 10.572 -8.067 -5.339 1.00 93.00 82 SER A C 1
ATOM 665 O O . SER A 1 82 ? 11.667 -8.294 -5.849 1.00 93.00 82 SER A O 1
ATOM 667 N N . TYR A 1 83 ? 9.641 -7.332 -5.951 1.00 92.50 83 TYR A N 1
ATOM 668 C CA . TYR A 1 83 ? 9.878 -6.698 -7.246 1.00 92.50 83 TYR A CA 1
ATOM 669 C C . TYR A 1 83 ? 11.005 -5.671 -7.194 1.00 92.50 83 TYR A C 1
ATOM 671 O O . TYR A 1 83 ? 11.919 -5.726 -8.015 1.00 92.50 83 TYR A O 1
ATOM 679 N N . TRP A 1 84 ? 10.966 -4.765 -6.214 1.00 92.69 84 TRP A N 1
ATOM 680 C CA . TRP A 1 84 ? 11.997 -3.741 -6.077 1.00 92.69 84 TRP A CA 1
ATOM 681 C C . TRP A 1 84 ? 13.370 -4.345 -5.808 1.00 92.69 84 TRP A C 1
ATOM 683 O O . TRP A 1 84 ? 14.342 -3.926 -6.431 1.00 92.69 84 TRP A O 1
ATOM 693 N N . LYS A 1 85 ? 13.449 -5.366 -4.946 1.00 92.38 85 LYS A N 1
ATOM 694 C CA . LYS A 1 85 ? 14.690 -6.120 -4.726 1.00 92.38 85 LYS A CA 1
ATOM 695 C C . LYS A 1 85 ? 15.199 -6.743 -6.021 1.00 92.38 85 LYS A C 1
ATOM 697 O O . LYS A 1 85 ? 16.352 -6.5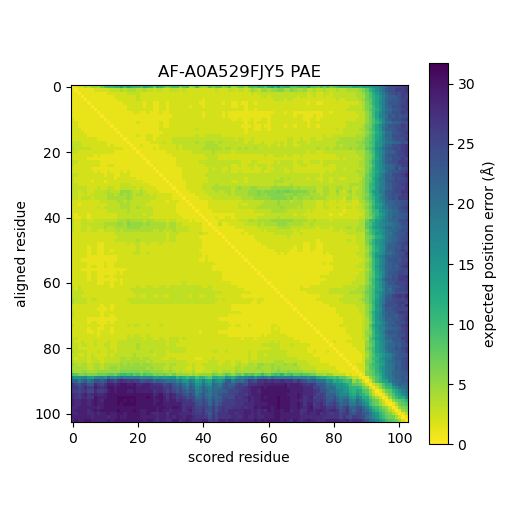28 -6.370 1.00 92.38 85 LYS A O 1
ATOM 702 N N . GLY A 1 86 ? 14.334 -7.431 -6.769 1.00 92.00 86 GLY A N 1
ATOM 703 C CA . GLY A 1 86 ? 14.704 -8.039 -8.047 1.00 92.00 86 GLY A CA 1
ATOM 704 C C . GLY A 1 86 ? 15.238 -7.023 -9.059 1.00 92.00 86 GLY A C 1
ATOM 705 O O . GLY A 1 86 ? 16.239 -7.288 -9.720 1.00 92.00 86 GLY A O 1
ATOM 706 N N . LEU A 1 87 ? 14.621 -5.841 -9.137 1.00 90.19 87 LEU A N 1
ATOM 707 C CA . LEU A 1 87 ? 15.068 -4.766 -10.022 1.00 90.19 87 LEU A CA 1
ATOM 708 C C . LEU A 1 87 ? 16.429 -4.187 -9.594 1.00 90.19 87 LEU A C 1
ATOM 710 O O . LEU A 1 87 ? 17.305 -4.012 -10.436 1.00 90.19 87 LEU A O 1
ATOM 714 N N . ILE A 1 88 ? 16.620 -3.917 -8.298 1.00 90.44 88 ILE A N 1
ATOM 715 C CA . ILE A 1 88 ? 17.862 -3.340 -7.746 1.00 90.44 88 ILE A CA 1
ATOM 716 C C . ILE A 1 88 ? 19.033 -4.319 -7.856 1.00 90.44 88 ILE A C 1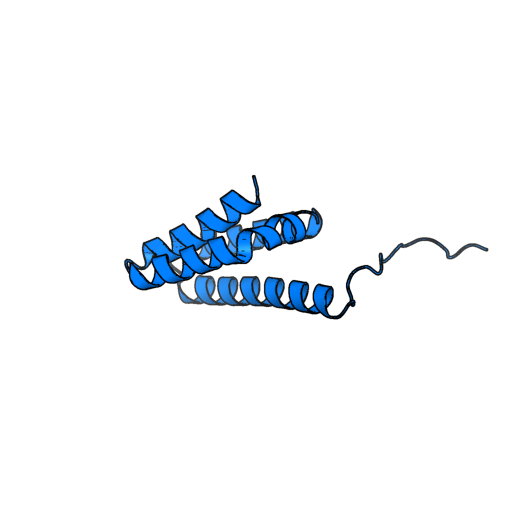
ATOM 718 O O . ILE A 1 88 ? 20.152 -3.922 -8.165 1.00 90.44 88 ILE A O 1
ATOM 722 N N . GLU A 1 89 ? 18.781 -5.604 -7.624 1.00 90.94 89 GLU A N 1
ATOM 723 C CA . GLU A 1 89 ? 19.791 -6.663 -7.700 1.00 90.94 89 GLU A CA 1
ATOM 724 C C . GLU A 1 89 ? 20.142 -7.051 -9.147 1.00 90.94 89 GLU A C 1
ATOM 726 O O . GLU A 1 89 ? 20.927 -7.973 -9.360 1.00 90.94 89 GLU A O 1
ATOM 731 N N . GLY A 1 90 ? 19.563 -6.380 -10.151 1.00 74.56 90 GLY A N 1
ATOM 732 C CA . GLY A 1 90 ? 19.818 -6.667 -11.562 1.00 74.56 90 GLY A CA 1
ATOM 733 C C . GLY A 1 90 ? 19.202 -7.981 -12.048 1.00 74.56 90 GLY A C 1
ATOM 734 O O . GLY A 1 90 ? 19.526 -8.442 -13.137 1.00 74.56 90 GLY A O 1
ATOM 735 N N . ARG A 1 91 ? 18.277 -8.578 -11.286 1.00 61.53 91 ARG A N 1
ATOM 736 C CA . ARG A 1 91 ? 17.487 -9.757 -11.692 1.00 61.53 91 ARG A CA 1
ATOM 737 C C . ARG A 1 91 ? 16.239 -9.368 -12.500 1.00 61.53 91 ARG A C 1
ATOM 739 O O . ARG A 1 91 ? 15.242 -10.087 -12.494 1.00 61.53 91 ARG A O 1
ATOM 746 N N . GLY A 1 92 ? 16.255 -8.200 -13.141 1.00 48.84 92 GLY A N 1
ATOM 747 C CA . GLY A 1 92 ? 15.128 -7.639 -13.877 1.00 48.84 92 GLY A CA 1
ATOM 748 C C . GLY A 1 92 ? 15.367 -7.661 -15.382 1.00 48.84 92 GLY A C 1
ATOM 749 O O . GLY A 1 92 ? 16.171 -6.875 -15.869 1.00 48.84 92 GLY A O 1
ATOM 750 N N . THR A 1 93 ? 14.583 -8.491 -16.082 1.00 48.47 93 THR A N 1
ATOM 751 C CA . THR A 1 93 ? 14.433 -8.674 -17.547 1.00 48.47 93 THR A CA 1
ATOM 752 C C . THR A 1 93 ? 15.199 -9.833 -18.203 1.00 48.47 93 THR A C 1
ATOM 754 O O . THR A 1 93 ? 15.935 -9.638 -19.161 1.00 48.47 93 THR A O 1
ATOM 757 N N . GLU A 1 94 ? 14.917 -11.079 -17.803 1.00 38.47 94 GLU A N 1
ATOM 758 C CA . GLU A 1 94 ? 14.821 -12.129 -18.831 1.00 38.47 94 GLU A CA 1
ATOM 759 C C . GLU A 1 94 ? 13.366 -12.221 -19.315 1.00 38.47 94 GLU A C 1
ATOM 761 O O . GLU A 1 94 ? 12.485 -12.595 -18.534 1.00 38.47 94 GLU A O 1
ATOM 766 N N . PRO A 1 95 ? 13.068 -11.870 -20.578 1.00 44.69 95 PRO A N 1
ATOM 767 C CA . PRO A 1 95 ? 11.818 -12.270 -21.195 1.00 44.69 95 PRO A CA 1
ATOM 768 C C . PRO A 1 95 ? 11.866 -13.784 -21.414 1.00 44.69 95 PRO A C 1
ATOM 770 O O . PRO A 1 95 ? 12.691 -14.286 -22.178 1.00 44.69 95 PRO A O 1
ATOM 773 N N . THR A 1 96 ? 10.962 -14.528 -20.779 1.00 44.69 96 THR A N 1
ATOM 774 C CA . THR A 1 96 ? 10.652 -15.895 -21.212 1.00 44.69 96 THR A CA 1
ATOM 775 C C . THR A 1 96 ? 9.960 -15.798 -22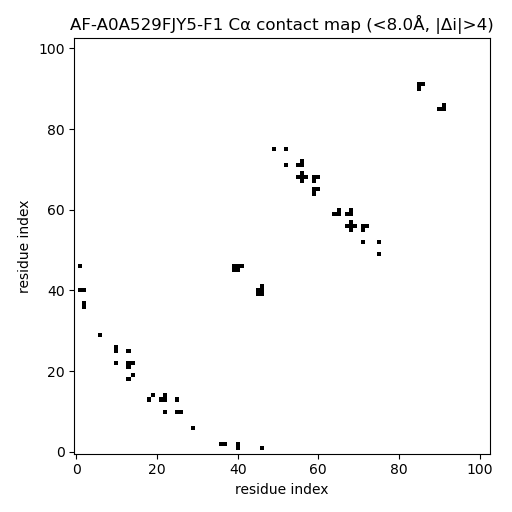.571 1.00 44.69 96 THR A C 1
ATOM 777 O O . THR A 1 96 ? 8.745 -15.681 -22.667 1.00 44.69 96 THR A O 1
ATOM 780 N N . SER A 1 97 ? 10.755 -15.771 -23.640 1.00 38.12 97 SER A N 1
ATOM 781 C CA . SER A 1 97 ? 10.264 -15.863 -25.012 1.00 38.12 97 SER A CA 1
ATOM 782 C C . SER A 1 97 ? 10.051 -17.341 -25.361 1.00 38.12 97 SER A C 1
ATOM 784 O O . SER A 1 97 ? 11.028 -18.092 -25.399 1.00 38.12 97 SER A O 1
ATOM 786 N N . PRO A 1 98 ? 8.817 -17.806 -25.632 1.00 47.59 98 PRO A N 1
ATOM 787 C CA . PRO A 1 98 ? 8.578 -19.152 -26.128 1.00 47.59 98 PRO A CA 1
ATOM 788 C C . PRO A 1 98 ? 8.752 -19.167 -27.651 1.00 47.59 98 PRO A C 1
ATOM 790 O O . PRO A 1 98 ? 7.780 -19.280 -28.389 1.00 47.59 98 PRO A O 1
ATOM 793 N N . ALA A 1 99 ? 9.979 -19.010 -28.142 1.00 44.75 99 ALA A N 1
ATOM 794 C CA . ALA A 1 99 ? 10.310 -19.292 -29.537 1.00 44.75 99 ALA A CA 1
ATOM 795 C C . ALA A 1 99 ? 11.825 -19.300 -29.734 1.00 44.75 99 ALA A C 1
ATOM 797 O O . ALA A 1 99 ? 12.432 -18.237 -29.803 1.00 44.75 99 ALA A O 1
ATOM 798 N N . LEU A 1 100 ? 12.405 -20.498 -29.834 1.00 41.75 100 LEU A N 1
ATOM 799 C CA . LEU A 1 100 ? 13.400 -20.897 -30.841 1.00 41.75 100 LEU A CA 1
ATOM 800 C C . LEU A 1 100 ? 13.807 -22.354 -30.566 1.00 41.75 100 LEU A C 1
ATOM 802 O O . LEU A 1 100 ? 14.942 -22.664 -30.229 1.00 41.75 100 LEU A O 1
ATOM 806 N N . GLU A 1 101 ? 12.850 -23.267 -30.728 1.00 40.19 101 GLU A N 1
ATOM 807 C CA . GLU A 1 101 ? 13.152 -24.667 -31.022 1.00 40.19 101 GLU A CA 1
ATOM 808 C C . GLU A 1 101 ? 12.698 -24.917 -32.461 1.00 40.19 101 GLU A C 1
ATOM 810 O O . GLU A 1 101 ? 11.581 -25.358 -32.721 1.00 40.19 101 GLU A O 1
ATOM 815 N N . LYS A 1 102 ? 13.531 -24.458 -33.401 1.00 39.12 102 LYS A N 1
ATOM 816 C CA . LYS A 1 102 ? 13.575 -24.872 -34.811 1.00 39.12 102 LYS A CA 1
ATOM 817 C C . LYS A 1 102 ? 14.777 -24.211 -35.489 1.00 39.12 102 LYS A C 1
ATOM 819 O O . LYS A 1 102 ? 14.666 -23.106 -36.018 1.00 39.12 102 LYS A O 1
ATOM 824 N N . ALA A 1 103 ? 15.902 -24.915 -35.455 1.00 35.66 103 ALA A N 1
ATOM 825 C CA . ALA A 1 103 ? 16.929 -24.947 -36.493 1.00 35.66 103 ALA A CA 1
ATOM 826 C C . ALA A 1 103 ? 17.728 -26.241 -36.311 1.00 35.66 103 ALA A C 1
ATOM 828 O O . ALA A 1 103 ? 18.192 -26.469 -35.173 1.00 35.66 103 ALA A O 1
#

pLDDT: mean 89.2, std 17.59, range [35.66, 98.81]

Mean predicted aligned error: 6.85 Å

Sequence (103 aa):
GLAKEDREFHLEIVRATKNGIFHNICSVYYLMGEQRLPIYFNDPERSVRSHAEHIQIYEALLRRDGNLAQALMNAHLQGAESYWKGLIEGRGTEPTSPALEKA